Protein AF-A0A949F281-F1 (afdb_monomer_lite)

Sequence (58 aa):
MVKLIESILKVFADNHLFDEGVELIGSWCFQLYQKHLDAKNFPLRTLDIDFLVPNPFH

pLDDT: mean 86.88, std 9.26, range [54.78, 98.12]

Structure (mmCIF, N/CA/C/O backbone):
data_AF-A0A949F281-F1
#
_entry.id   AF-A0A949F281-F1
#
loop_
_atom_site.group_PDB
_atom_site.id
_atom_site.type_symbol
_atom_site.label_atom_id
_atom_site.label_alt_id
_atom_site.label_comp_id
_atom_site.label_asym_id
_atom_site.label_entity_id
_atom_site.label_seq_id
_atom_site.pdbx_PDB_ins_code
_atom_site.Cartn_x
_atom_site.Cartn_y
_atom_site.Cartn_z
_atom_site.occupancy
_atom_site.B_iso_or_equiv
_atom_site.auth_seq_id
_atom_site.auth_comp_id
_atom_site.auth_asym_id
_atom_site.auth_atom_id
_atom_site.pdbx_PDB_model_num
ATOM 1 N N . MET A 1 1 ? 10.996 6.548 3.178 1.00 63.41 1 MET A N 1
ATOM 2 C CA . MET A 1 1 ? 9.721 6.598 2.435 1.00 63.41 1 MET A CA 1
ATOM 3 C C . MET A 1 1 ? 8.951 5.294 2.585 1.00 63.41 1 MET A C 1
ATOM 5 O O . MET A 1 1 ? 7.936 5.326 3.255 1.00 63.41 1 MET A O 1
ATOM 9 N N . VAL A 1 2 ? 9.477 4.151 2.122 1.00 75.06 2 VAL A N 1
ATOM 10 C CA . VAL A 1 2 ? 8.831 2.828 2.301 1.00 75.06 2 VAL A CA 1
ATOM 11 C C . VAL A 1 2 ? 8.467 2.539 3.768 1.00 75.06 2 VAL A C 1
ATOM 13 O O . VAL A 1 2 ? 7.306 2.297 4.054 1.00 75.06 2 VAL A O 1
ATOM 16 N N . LYS A 1 3 ? 9.399 2.733 4.716 1.00 84.44 3 LYS A N 1
ATOM 17 C CA . LYS A 1 3 ? 9.133 2.565 6.163 1.00 84.44 3 LYS A CA 1
ATOM 18 C C . LYS A 1 3 ? 7.988 3.424 6.719 1.00 84.44 3 LYS A C 1
ATOM 20 O O . LYS A 1 3 ? 7.323 3.023 7.668 1.00 84.44 3 LYS A O 1
ATOM 25 N N . LEU A 1 4 ? 7.786 4.624 6.168 1.00 86.31 4 LEU A N 1
ATOM 26 C CA . LEU A 1 4 ? 6.698 5.506 6.598 1.00 86.31 4 LEU A CA 1
ATOM 27 C C . LEU A 1 4 ? 5.356 4.952 6.115 1.00 86.31 4 LEU A C 1
ATOM 29 O O . LEU A 1 4 ? 4.423 4.869 6.901 1.00 86.31 4 LEU A O 1
ATOM 33 N N . ILE A 1 5 ? 5.291 4.514 4.856 1.00 84.44 5 ILE A N 1
ATOM 34 C CA . ILE A 1 5 ? 4.092 3.887 4.294 1.00 84.44 5 ILE A CA 1
ATOM 35 C C . ILE A 1 5 ? 3.763 2.584 5.020 1.00 84.44 5 ILE A C 1
ATOM 37 O O . ILE A 1 5 ? 2.624 2.393 5.420 1.00 84.44 5 ILE A O 1
ATOM 41 N N . GLU A 1 6 ? 4.758 1.738 5.290 1.00 87.69 6 GLU A N 1
ATOM 42 C CA . GLU A 1 6 ? 4.580 0.535 6.115 1.00 87.69 6 GLU A CA 1
ATOM 43 C C . GLU A 1 6 ? 3.994 0.872 7.492 1.00 87.69 6 GLU A C 1
ATOM 45 O O . GLU A 1 6 ? 3.106 0.174 7.972 1.00 87.69 6 GLU A O 1
ATOM 50 N N . SER A 1 7 ? 4.445 1.970 8.107 1.00 93.31 7 SER A N 1
ATOM 51 C CA . SER A 1 7 ? 3.927 2.418 9.402 1.00 93.31 7 SER A CA 1
ATOM 52 C C . SER A 1 7 ? 2.473 2.898 9.306 1.00 93.31 7 SER A C 1
ATOM 54 O O . SER A 1 7 ? 1.677 2.580 10.183 1.00 93.31 7 SER A O 1
ATOM 56 N N . ILE A 1 8 ? 2.101 3.610 8.236 1.00 91.31 8 ILE A N 1
ATOM 57 C CA . ILE A 1 8 ? 0.715 4.044 7.981 1.00 91.31 8 ILE A CA 1
ATOM 58 C C . ILE A 1 8 ? -0.195 2.831 7.755 1.00 91.31 8 ILE A C 1
ATOM 60 O O . ILE A 1 8 ? -1.221 2.702 8.416 1.00 91.31 8 ILE A O 1
ATOM 64 N N . LEU A 1 9 ? 0.203 1.907 6.876 1.00 91.62 9 LEU A N 1
ATOM 65 C CA . LEU A 1 9 ? -0.567 0.693 6.591 1.00 91.62 9 LEU A CA 1
ATOM 66 C C . LEU A 1 9 ? -0.707 -0.188 7.837 1.00 91.62 9 LEU A C 1
ATOM 68 O O . LEU A 1 9 ? -1.760 -0.783 8.055 1.00 91.62 9 LEU A O 1
ATOM 72 N N . LYS A 1 10 ? 0.319 -0.228 8.695 1.00 95.44 10 LYS A N 1
ATOM 73 C CA . LYS A 1 10 ? 0.233 -0.899 9.992 1.00 95.44 10 LYS A CA 1
ATOM 74 C C . LYS A 1 10 ? -0.820 -0.262 10.899 1.00 95.44 10 LYS A C 1
ATOM 76 O O . LYS A 1 10 ? -1.595 -0.998 11.493 1.00 95.44 10 LYS A O 1
ATOM 81 N N . VAL A 1 11 ? -0.893 1.068 10.977 1.00 96.31 11 VAL A N 1
ATOM 82 C CA . VAL A 1 11 ? -1.951 1.751 11.743 1.00 96.31 11 VAL A CA 1
ATOM 83 C C . VAL A 1 11 ? -3.337 1.381 11.210 1.00 96.31 11 VAL A C 1
ATOM 85 O O . VAL A 1 11 ? -4.235 1.133 12.007 1.00 96.31 11 VAL A O 1
ATOM 88 N N . PHE A 1 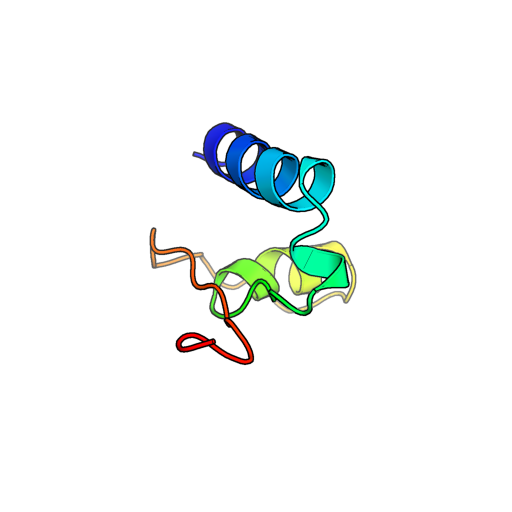12 ? -3.512 1.288 9.890 1.00 95.38 12 PHE A N 1
ATOM 89 C CA . PHE A 1 12 ? -4.797 0.914 9.290 1.00 95.38 12 PHE A CA 1
ATOM 90 C C . PHE A 1 12 ? -5.191 -0.519 9.660 1.00 95.38 12 PHE A C 1
ATOM 92 O O . PHE A 1 12 ? -6.331 -0.758 10.049 1.00 95.38 12 PHE A O 1
ATOM 99 N N . ALA A 1 13 ? -4.237 -1.452 9.598 1.00 96.38 13 ALA A N 1
ATOM 100 C CA . ALA A 1 13 ? -4.454 -2.840 9.991 1.00 96.38 13 ALA A CA 1
ATOM 101 C C . ALA A 1 13 ? -4.749 -2.980 11.493 1.00 96.38 13 ALA A C 1
ATOM 103 O O . ALA A 1 13 ? -5.704 -3.650 11.867 1.00 96.38 13 ALA A O 1
ATOM 104 N N . ASP A 1 14 ? -3.970 -2.310 12.348 1.00 98.12 14 ASP A N 1
ATOM 105 C CA . ASP A 1 14 ? -4.126 -2.366 13.808 1.00 98.12 14 ASP A CA 1
ATOM 106 C C . ASP A 1 14 ? -5.461 -1.745 14.283 1.00 98.12 14 ASP A C 1
ATOM 108 O O . ASP A 1 14 ? -5.912 -2.044 15.385 1.00 98.12 14 ASP A O 1
ATOM 112 N N . ASN A 1 15 ? -6.093 -0.894 13.464 1.00 96.88 15 ASN A N 1
ATOM 113 C CA . ASN A 1 15 ? -7.404 -0.286 13.727 1.00 96.88 15 ASN A CA 1
ATOM 114 C C . ASN A 1 15 ? -8.532 -0.891 12.870 1.00 96.88 15 ASN A C 1
ATOM 116 O O . ASN A 1 15 ? -9.594 -0.287 12.780 1.00 96.88 15 ASN A O 1
ATOM 120 N N . HIS A 1 16 ? -8.321 -2.048 12.232 1.00 96.06 16 HIS A N 1
ATOM 121 C CA . HIS A 1 16 ? -9.341 -2.749 11.436 1.00 96.06 16 HIS A CA 1
ATOM 122 C C . HIS A 1 16 ? -9.933 -1.950 10.257 1.00 96.06 16 HIS A C 1
ATOM 124 O O . HIS A 1 16 ? -10.966 -2.321 9.710 1.00 96.06 16 HIS A O 1
ATOM 130 N N . LEU A 1 17 ? -9.258 -0.896 9.784 1.00 94.56 17 LEU A N 1
ATOM 131 C CA . LEU A 1 17 ? -9.792 -0.029 8.723 1.00 94.56 17 LEU A CA 1
ATOM 132 C C . LEU A 1 17 ? -9.964 -0.766 7.388 1.00 94.56 17 LEU A C 1
ATOM 134 O O . LEU A 1 17 ? -10.884 -0.475 6.628 1.00 94.56 17 LEU A O 1
ATOM 138 N N . PHE A 1 18 ? -9.094 -1.739 7.101 1.00 94.69 18 PHE A N 1
ATOM 139 C CA . PHE A 1 18 ? -9.241 -2.590 5.918 1.00 94.69 18 PHE A CA 1
ATOM 140 C C . PHE A 1 18 ? -10.461 -3.519 6.025 1.00 94.69 18 PHE A C 1
ATOM 142 O O . PHE A 1 18 ? -11.123 -3.762 5.020 1.00 94.69 18 PHE A O 1
ATOM 149 N N . ASP A 1 19 ? -10.792 -3.991 7.233 1.00 95.00 19 ASP A N 1
ATOM 150 C CA . ASP A 1 19 ? -11.983 -4.815 7.482 1.00 95.00 19 ASP A CA 1
ATOM 151 C C . ASP A 1 19 ? -13.272 -3.982 7.325 1.00 95.00 19 ASP A C 1
ATOM 153 O O . ASP A 1 19 ? -14.306 -4.496 6.902 1.00 95.00 19 ASP A O 1
ATOM 157 N N . GLU A 1 20 ? -13.192 -2.676 7.604 1.00 93.31 20 GLU A N 1
ATOM 158 C CA . GLU A 1 20 ? -14.256 -1.688 7.367 1.00 93.31 20 GLU A CA 1
ATOM 159 C C . GLU A 1 20 ? -14.360 -1.233 5.896 1.00 93.31 20 GLU A C 1
ATOM 161 O O . GLU A 1 20 ? -15.249 -0.456 5.537 1.00 93.31 20 GLU A O 1
ATOM 166 N N . GLY A 1 21 ? -13.484 -1.738 5.022 1.00 93.38 21 GLY A N 1
ATOM 167 C CA . GLY A 1 21 ? -13.534 -1.515 3.578 1.00 93.38 21 GLY A CA 1
ATOM 168 C C . GLY A 1 21 ? -12.694 -0.346 3.068 1.00 93.38 21 GLY A C 1
ATOM 169 O O . GLY A 1 21 ? -12.861 0.050 1.916 1.00 93.38 21 GLY A O 1
ATOM 170 N N . VAL A 1 22 ? -11.792 0.220 3.878 1.00 94.31 22 VAL A N 1
ATOM 171 C CA . VAL A 1 22 ? -10.762 1.131 3.354 1.00 94.31 22 VAL A CA 1
ATOM 172 C C . VAL A 1 22 ? -9.824 0.343 2.443 1.00 94.31 22 VAL A C 1
ATOM 174 O O . VAL A 1 22 ? -9.334 -0.712 2.829 1.00 94.31 22 VAL A O 1
ATOM 177 N N . GLU A 1 23 ? -9.521 0.856 1.252 1.00 94.12 23 GLU A N 1
ATOM 178 C CA . GLU A 1 23 ? -8.662 0.160 0.286 1.00 94.12 23 GLU A CA 1
ATOM 179 C C . GLU A 1 23 ? -7.493 1.040 -0.157 1.00 94.12 23 GLU A C 1
ATOM 181 O O . GLU A 1 23 ? -7.672 2.212 -0.488 1.00 94.12 23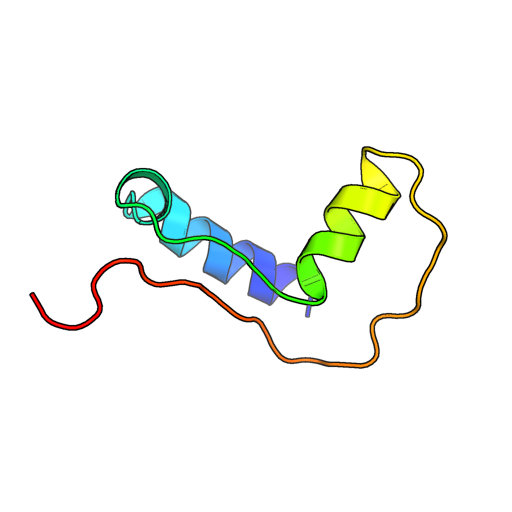 GLU A O 1
ATOM 186 N N . LEU A 1 24 ? -6.283 0.468 -0.199 1.00 92.25 24 LEU A N 1
ATOM 187 C CA . LEU A 1 24 ? -5.147 1.099 -0.872 1.00 92.25 24 LEU A CA 1
ATOM 188 C C . LEU A 1 24 ? -5.401 1.070 -2.380 1.00 92.25 24 LEU A C 1
ATOM 190 O O . LEU A 1 24 ? -5.567 -0.009 -2.952 1.00 92.25 24 LEU A O 1
ATOM 194 N N . ILE A 1 25 ? -5.383 2.237 -3.015 1.00 92.44 25 ILE A N 1
ATOM 195 C CA . ILE A 1 25 ? -5.608 2.380 -4.454 1.00 92.44 25 ILE A CA 1
ATOM 196 C C . ILE A 1 25 ? -4.469 3.170 -5.114 1.00 92.44 25 ILE A C 1
ATOM 198 O O . ILE A 1 25 ? -3.478 3.551 -4.487 1.00 92.44 25 ILE A O 1
ATOM 202 N N . GLY A 1 26 ? -4.599 3.398 -6.420 1.00 89.94 26 GLY A N 1
ATOM 203 C CA . GLY A 1 26 ? -3.681 4.250 -7.166 1.00 89.94 26 GLY A CA 1
ATOM 204 C C . GLY A 1 26 ? -2.347 3.581 -7.501 1.00 89.94 26 GLY A C 1
ATOM 205 O O . GLY A 1 26 ? -2.233 2.360 -7.647 1.00 89.94 26 GLY A O 1
ATOM 206 N N . SER A 1 27 ? -1.319 4.407 -7.698 1.00 87.62 27 SER A N 1
ATOM 207 C CA . SER A 1 27 ? -0.033 3.973 -8.261 1.00 87.62 27 SER A CA 1
ATOM 208 C C . SER A 1 27 ? 0.752 3.039 -7.331 1.00 87.62 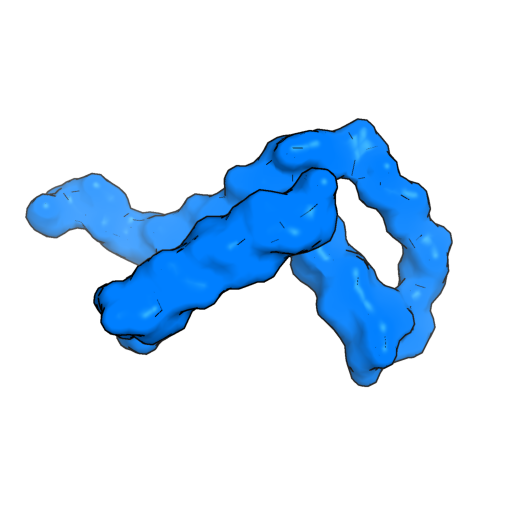27 SER A C 1
ATOM 210 O O . SER A 1 27 ? 1.540 2.220 -7.807 1.00 87.62 27 SER A O 1
ATOM 212 N N . TRP A 1 28 ? 0.500 3.087 -6.021 1.00 86.62 28 TRP A N 1
ATOM 213 C CA . TRP A 1 28 ? 1.144 2.210 -5.039 1.00 86.62 28 TRP A CA 1
ATOM 214 C C . TRP A 1 28 ? 0.793 0.732 -5.221 1.00 86.62 28 TRP A C 1
ATOM 216 O O . TRP A 1 28 ? 1.645 -0.126 -4.978 1.00 86.62 28 TRP A O 1
ATOM 226 N N . CYS A 1 29 ? -0.397 0.412 -5.740 1.00 87.38 29 CYS A N 1
ATOM 227 C CA . CYS A 1 29 ? -0.785 -0.968 -6.040 1.00 87.38 29 CYS A CA 1
ATOM 228 C C . CYS A 1 29 ? 0.139 -1.623 -7.078 1.00 87.38 29 CYS A C 1
ATOM 230 O O . CYS A 1 29 ? 0.349 -2.836 -7.031 1.00 87.38 29 CYS A O 1
ATOM 232 N N . PHE A 1 30 ? 0.771 -0.843 -7.967 1.00 87.25 30 PHE A N 1
ATOM 233 C CA . PHE A 1 30 ? 1.714 -1.389 -8.948 1.00 87.25 30 PHE A CA 1
ATOM 234 C C . PHE A 1 30 ? 2.917 -2.065 -8.298 1.00 87.25 30 PHE A C 1
ATOM 236 O O . PHE A 1 30 ? 3.412 -3.036 -8.862 1.00 87.25 30 PHE A O 1
ATOM 243 N N . GLN A 1 31 ? 3.358 -1.623 -7.115 1.00 85.00 31 GLN A N 1
ATOM 244 C CA . GLN A 1 31 ? 4.439 -2.314 -6.407 1.00 85.00 31 GLN A CA 1
ATOM 245 C C . GLN A 1 31 ? 4.031 -3.738 -6.029 1.00 85.00 31 GLN A C 1
ATOM 247 O O . GLN A 1 31 ? 4.826 -4.667 -6.163 1.00 85.00 31 GLN A O 1
ATOM 252 N N . LEU A 1 32 ? 2.779 -3.924 -5.596 1.00 84.75 32 LEU A N 1
ATOM 253 C CA . LEU A 1 32 ? 2.238 -5.243 -5.274 1.00 84.75 32 LEU A CA 1
ATOM 254 C C . LEU A 1 32 ? 2.142 -6.099 -6.535 1.00 84.75 32 LEU A C 1
ATOM 256 O O . LEU A 1 32 ? 2.576 -7.247 -6.529 1.00 84.75 32 LEU A O 1
ATOM 260 N N . TYR A 1 33 ? 1.651 -5.533 -7.637 1.00 90.25 33 TYR A N 1
ATOM 261 C CA . TYR A 1 33 ? 1.537 -6.254 -8.906 1.00 90.25 33 TYR A CA 1
ATOM 262 C C . TYR A 1 33 ? 2.902 -6.645 -9.480 1.00 90.25 33 TYR A C 1
ATOM 264 O O . TYR A 1 33 ? 3.073 -7.759 -9.961 1.00 90.25 33 TYR A O 1
ATOM 272 N N . GLN A 1 34 ? 3.900 -5.769 -9.393 1.00 89.38 34 GLN A N 1
ATOM 273 C CA . GLN A 1 34 ? 5.267 -6.060 -9.837 1.00 89.38 34 GLN A CA 1
ATOM 274 C C . GLN A 1 34 ? 5.930 -7.132 -8.975 1.00 89.38 34 GLN A C 1
ATOM 276 O O . 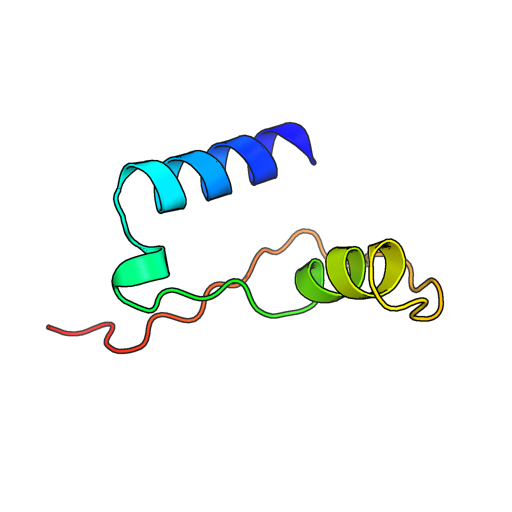GLN A 1 34 ? 6.695 -7.944 -9.482 1.00 89.38 34 GLN A O 1
ATOM 281 N N . LYS A 1 35 ? 5.642 -7.138 -7.669 1.00 88.81 35 LYS A N 1
ATOM 282 C CA . LYS A 1 35 ? 6.228 -8.086 -6.719 1.00 88.81 35 LYS A CA 1
ATOM 283 C C . LYS A 1 35 ? 5.555 -9.458 -6.743 1.00 88.81 35 LYS A C 1
ATOM 285 O O . LYS A 1 35 ? 6.222 -10.451 -6.470 1.00 88.81 35 LYS A O 1
ATOM 290 N N . HIS A 1 36 ? 4.250 -9.510 -7.005 1.00 92.19 36 HIS A N 1
ATOM 291 C CA . HIS A 1 36 ? 3.442 -10.717 -6.810 1.00 92.19 36 HIS A CA 1
ATOM 292 C C . HIS A 1 36 ? 2.763 -11.247 -8.077 1.00 92.19 36 HIS A C 1
ATOM 294 O O . HIS A 1 36 ? 2.330 -12.394 -8.066 1.00 92.19 36 HIS A O 1
ATOM 300 N N . LEU A 1 37 ? 2.652 -10.449 -9.144 1.00 93.00 37 LEU A N 1
ATOM 301 C CA . LEU A 1 37 ? 1.894 -10.784 -10.361 1.00 93.00 37 LEU A CA 1
ATOM 302 C C . LEU A 1 37 ? 2.717 -10.610 -11.653 1.00 93.00 37 LEU A C 1
ATOM 304 O O . LEU A 1 37 ? 2.135 -10.478 -12.727 1.00 93.00 37 LEU A O 1
ATOM 308 N N .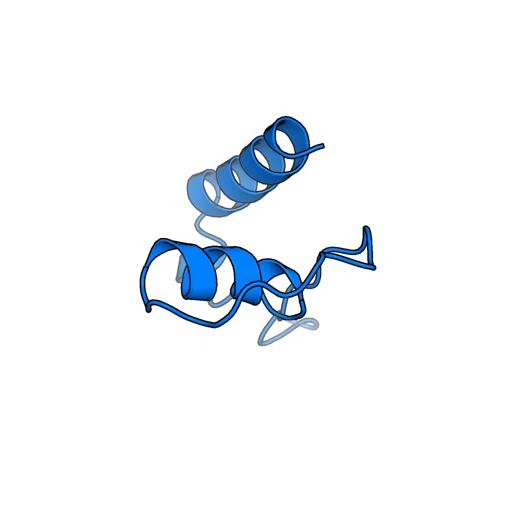 ASP A 1 38 ? 4.051 -10.549 -11.555 1.00 91.56 38 ASP A N 1
ATOM 309 C CA . ASP A 1 38 ? 4.981 -10.357 -12.684 1.00 91.56 38 ASP A CA 1
ATOM 310 C C . ASP A 1 38 ? 4.642 -9.158 -13.593 1.00 91.56 38 ASP A C 1
ATOM 312 O O . ASP A 1 38 ? 4.975 -9.120 -14.784 1.00 91.56 38 ASP A O 1
ATOM 316 N N . ALA A 1 39 ? 3.980 -8.137 -13.040 1.00 89.88 39 ALA A N 1
ATOM 317 C CA . ALA A 1 39 ? 3.679 -6.934 -13.796 1.00 89.88 39 ALA A CA 1
ATOM 318 C C . ALA A 1 39 ? 4.978 -6.226 -14.209 1.00 89.88 39 ALA A C 1
ATOM 320 O O . ALA A 1 39 ? 5.954 -6.161 -13.458 1.00 89.88 39 ALA A O 1
ATOM 321 N N . LYS A 1 40 ? 4.982 -5.646 -15.415 1.00 88.88 40 LYS A N 1
ATOM 322 C CA . LYS A 1 40 ? 6.138 -4.912 -15.942 1.00 88.88 40 LYS A CA 1
ATOM 323 C C . LYS A 1 40 ? 6.573 -3.808 -14.971 1.00 88.88 40 LYS A C 1
ATOM 325 O O . LYS A 1 40 ? 5.744 -3.103 -14.392 1.00 88.88 40 LYS A O 1
ATOM 330 N N . ASN A 1 41 ? 7.887 -3.616 -14.844 1.00 84.12 41 ASN A N 1
ATOM 331 C CA . ASN A 1 41 ? 8.424 -2.519 -14.050 1.00 84.12 41 ASN A CA 1
ATOM 332 C C . ASN A 1 41 ? 8.018 -1.160 -14.657 1.00 84.12 41 ASN A C 1
ATOM 334 O O . ASN A 1 41 ? 8.271 -0.869 -15.829 1.00 84.12 41 ASN A O 1
ATOM 338 N N . PHE A 1 42 ? 7.394 -0.344 -13.821 1.00 78.00 42 PHE A N 1
ATOM 339 C CA . PHE A 1 42 ? 6.993 1.032 -14.038 1.00 78.00 42 PHE A CA 1
ATOM 340 C C . PHE A 1 42 ? 7.562 1.842 -12.875 1.00 78.00 42 PHE A C 1
ATOM 342 O O . PHE A 1 42 ? 7.270 1.516 -11.721 1.00 78.00 42 PHE A O 1
ATOM 349 N N . PRO A 1 43 ? 8.363 2.885 -13.148 1.00 75.00 43 PRO A N 1
ATOM 350 C CA . PRO A 1 43 ? 8.907 3.712 -12.086 1.00 75.00 43 PRO A CA 1
ATOM 351 C C . PRO A 1 43 ? 7.762 4.416 -11.356 1.00 75.00 43 PRO A C 1
ATOM 353 O O . PRO A 1 43 ? 6.920 5.038 -12.008 1.00 75.00 43 PRO A O 1
ATOM 356 N N . LEU A 1 44 ? 7.748 4.353 -10.019 1.00 68.62 44 LEU A N 1
ATOM 357 C CA . LEU A 1 44 ? 6.877 5.220 -9.226 1.00 68.62 44 LEU A CA 1
ATOM 358 C C . LEU A 1 44 ? 7.261 6.669 -9.520 1.00 68.62 44 LEU A C 1
ATOM 360 O O . LEU A 1 44 ? 8.390 7.086 -9.258 1.00 68.62 44 LEU A O 1
ATOM 364 N N . ARG A 1 45 ? 6.332 7.421 -10.109 1.00 70.62 45 ARG A N 1
ATOM 365 C CA . ARG A 1 45 ? 6.538 8.837 -10.445 1.00 70.62 45 ARG A CA 1
ATOM 366 C C . ARG A 1 45 ? 5.946 9.778 -9.407 1.00 70.62 45 ARG A C 1
ATOM 368 O O . ARG A 1 45 ? 6.276 10.958 -9.416 1.00 70.62 45 ARG A O 1
ATOM 375 N N . THR A 1 46 ? 5.076 9.264 -8.548 1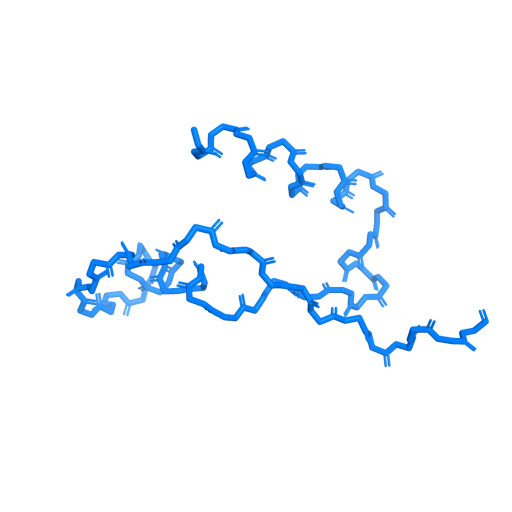.00 71.44 46 THR A N 1
ATOM 376 C CA . THR A 1 46 ? 4.299 10.050 -7.601 1.00 71.44 46 THR A CA 1
ATOM 377 C C . THR A 1 46 ? 4.615 9.614 -6.169 1.00 71.44 46 THR A C 1
ATOM 379 O O . THR A 1 46 ? 5.013 8.474 -5.922 1.00 71.44 46 THR A O 1
ATOM 382 N N . LEU A 1 47 ? 4.543 10.573 -5.243 1.00 77.81 47 LEU A N 1
ATOM 383 C CA . LEU A 1 47 ? 4.777 10.377 -3.805 1.00 77.81 47 LEU A CA 1
ATOM 384 C C . LEU A 1 47 ? 3.468 10.341 -3.007 1.00 77.81 47 LEU A C 1
ATOM 386 O O . LEU A 1 47 ? 3.503 10.194 -1.786 1.00 77.81 47 LEU A O 1
ATOM 390 N N . ASP A 1 48 ? 2.345 10.534 -3.693 1.00 86.06 48 ASP A N 1
ATOM 391 C CA . ASP A 1 48 ? 1.005 10.411 -3.142 1.00 86.06 48 ASP A CA 1
ATOM 392 C C . ASP A 1 48 ? 0.720 8.960 -2.750 1.00 86.06 48 ASP A C 1
ATOM 394 O O . ASP A 1 48 ? 1.313 8.012 -3.266 1.00 86.06 48 ASP A O 1
ATOM 398 N N . ILE A 1 49 ? -0.162 8.806 -1.771 1.00 87.44 49 ILE A N 1
ATOM 399 C CA . ILE A 1 49 ? -0.754 7.531 -1.403 1.00 87.44 49 ILE A CA 1
ATOM 400 C C . ILE A 1 49 ? -2.253 7.759 -1.297 1.00 87.44 49 ILE A C 1
ATOM 402 O O . ILE A 1 49 ? -2.700 8.651 -0.575 1.00 87.44 49 ILE A O 1
ATOM 406 N N . ASP A 1 50 ? -3.004 6.966 -2.046 1.00 91.19 50 ASP A N 1
ATOM 407 C CA . ASP A 1 50 ? -4.440 7.129 -2.191 1.00 91.19 50 ASP A CA 1
ATOM 408 C C . ASP A 1 50 ? -5.161 6.000 -1.460 1.00 91.19 50 ASP A C 1
ATOM 410 O O . ASP A 1 50 ? -4.813 4.823 -1.599 1.00 91.19 50 ASP A O 1
ATOM 414 N N . PHE A 1 51 ? -6.196 6.361 -0.708 1.00 93.44 51 PHE A N 1
ATOM 415 C CA . PHE A 1 51 ? -7.074 5.407 -0.048 1.00 93.44 51 PHE A CA 1
ATOM 416 C C . PHE A 1 51 ? -8.516 5.661 -0.467 1.00 93.44 51 PHE A C 1
ATOM 418 O O . PHE A 1 51 ? -9.008 6.788 -0.385 1.00 93.44 51 PHE A O 1
ATOM 425 N N . LEU A 1 52 ? -9.200 4.606 -0.898 1.00 93.88 52 LEU A N 1
ATOM 426 C CA . LEU A 1 52 ? -10.645 4.622 -1.060 1.00 93.88 52 LEU A CA 1
ATOM 427 C C . LEU A 1 52 ? -11.287 4.460 0.318 1.00 93.88 52 LEU A C 1
ATOM 429 O O . LEU A 1 52 ? -10.942 3.536 1.051 1.00 93.88 52 LEU A O 1
ATOM 433 N N . VAL A 1 53 ? -12.239 5.332 0.646 1.00 92.50 53 VAL A N 1
ATOM 434 C CA . VAL A 1 53 ? -13.089 5.209 1.836 1.00 92.50 53 VAL A CA 1
ATOM 435 C C . VAL A 1 53 ? -14.531 5.002 1.354 1.00 92.50 53 VAL A C 1
ATOM 437 O O . VAL A 1 53 ? -15.073 5.904 0.712 1.00 92.50 53 VAL A O 1
ATOM 440 N N . PRO A 1 54 ? -15.155 3.836 1.607 1.00 84.69 54 PRO A N 1
ATOM 441 C CA . PRO A 1 54 ? -16.409 3.441 0.959 1.00 84.69 54 PRO A CA 1
ATOM 442 C C . PRO A 1 54 ? -17.615 4.282 1.397 1.00 84.69 54 PRO A C 1
ATOM 444 O O . PRO A 1 54 ? -18.498 4.542 0.581 1.00 84.69 54 PRO A O 1
ATOM 447 N N . ASN A 1 55 ? -17.641 4.758 2.647 1.00 82.31 55 ASN A N 1
ATOM 448 C CA . ASN A 1 55 ? -18.587 5.781 3.087 1.00 82.31 55 ASN A CA 1
ATOM 449 C C . ASN A 1 55 ? -17.883 6.872 3.914 1.00 82.31 55 ASN A C 1
ATOM 451 O O . ASN A 1 55 ? -17.660 6.687 5.108 1.00 82.31 55 ASN A O 1
ATOM 455 N N . PRO A 1 56 ? -17.546 8.022 3.311 1.00 69.19 56 PRO A N 1
ATOM 456 C CA . PRO A 1 56 ? -16.851 9.096 4.015 1.00 69.19 56 PRO A CA 1
ATOM 457 C C . PRO A 1 56 ? -17.751 9.943 4.936 1.00 69.19 56 PRO A C 1
ATOM 459 O O . PRO A 1 56 ? -17.235 10.848 5.587 1.00 69.19 56 PRO A O 1
ATOM 462 N N . PHE A 1 57 ? -19.070 9.697 4.986 1.00 69.06 57 PHE A N 1
ATOM 463 C CA . PHE A 1 57 ? -20.042 10.584 5.647 1.00 69.06 57 PHE A CA 1
ATOM 464 C C . PHE A 1 57 ? -21.060 9.866 6.550 1.00 69.06 57 PHE A C 1
ATOM 466 O O . PHE A 1 57 ? -22.215 10.296 6.614 1.00 69.06 57 PHE A O 1
ATOM 473 N N . HIS A 1 58 ? -20.675 8.781 7.229 1.00 54.78 58 HIS A N 1
ATOM 474 C CA . HIS A 1 58 ? -21.508 8.280 8.330 1.00 54.78 58 HIS A CA 1
ATOM 475 C C . HIS A 1 58 ? -21.473 9.208 9.546 1.00 54.78 58 HIS A C 1
ATOM 477 O O . HIS A 1 58 ? -20.370 9.677 9.905 1.00 54.78 58 HIS A O 1
#

Secondary structure (DSSP, 8-state):
-HHHHHHHHHHHHHTTTTTTT-EEEGGGHHHHHHHHS-PPP--------EEE-S-TT-

Radius of gyration: 12.74 Å; chains: 1; bounding box: 31×21×30 Å

Foldseek 3Di:
DVVVVVVVVVVCVVVCVVVQPKDWDDPVVVVVCVVPVVDDDDDDPDPDTDIDDPDPDD